Protein AF-A0A1H6W0K4-F1 (afdb_monomer_lite)

Sequence (151 aa):
MNHDPRFPLPDDDAREWSAQERALA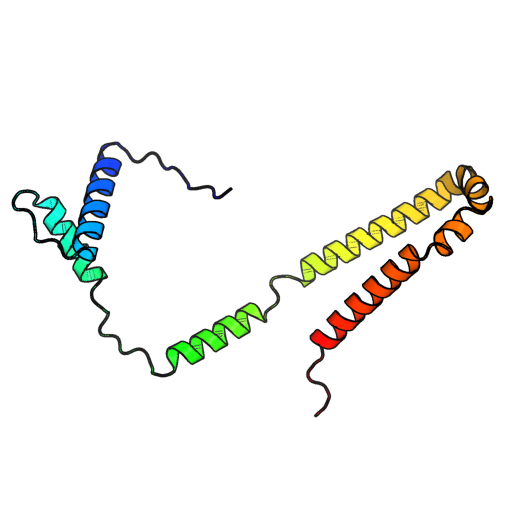EERAGLAPQEGDPQLRSYRLVAHALAQPLDEQLPPDFARRLAQQVERAAARPADTRLEGNLLVLLVGAMVLSGLAATLIYGAQWLPSLDQGTAGALLAKPWVWALAACLGLSRLSRHWLQHPDQTA

Organism: NCBI:txid529704

Structure (mmCIF, N/CA/C/O backbone):
data_AF-A0A1H6W0K4-F1
#
_entry.id   AF-A0A1H6W0K4-F1
#
loop_
_atom_site.group_PDB
_atom_site.id
_atom_site.type_symbol
_atom_site.label_atom_id
_atom_site.label_alt_id
_atom_site.label_comp_id
_atom_site.label_asym_id
_atom_site.label_entity_id
_atom_site.label_seq_id
_atom_site.pdbx_PDB_ins_code
_atom_site.Cartn_x
_atom_site.Cartn_y
_atom_site.Cartn_z
_atom_site.occupancy
_atom_site.B_iso_or_equiv
_atom_site.auth_seq_id
_atom_site.auth_comp_id
_atom_site.auth_asym_id
_atom_site.auth_atom_id
_atom_site.pdbx_PDB_model_num
ATOM 1 N N . MET A 1 1 ? -5.618 15.309 1.574 1.00 35.53 1 MET A N 1
ATOM 2 C CA . MET A 1 1 ? -6.751 16.221 1.832 1.00 35.53 1 MET A CA 1
ATOM 3 C C . MET A 1 1 ? -8.010 15.384 1.872 1.00 35.53 1 MET A C 1
ATOM 5 O O . MET A 1 1 ? -8.333 14.773 0.865 1.00 35.53 1 MET A O 1
ATOM 9 N N . ASN A 1 2 ? -8.643 15.281 3.038 1.00 35.34 2 ASN A N 1
ATOM 10 C CA . ASN A 1 2 ? -9.911 14.575 3.193 1.00 35.34 2 ASN A CA 1
ATOM 11 C C . ASN A 1 2 ? -11.018 15.493 2.650 1.00 35.34 2 ASN A C 1
ATOM 13 O O . ASN A 1 2 ? -11.126 16.636 3.096 1.00 35.34 2 ASN A O 1
ATOM 17 N N . HIS A 1 3 ? -11.758 15.049 1.637 1.00 43.84 3 HIS A N 1
ATOM 18 C CA . HIS A 1 3 ? -12.898 15.793 1.112 1.00 43.84 3 HIS A CA 1
ATOM 19 C C . HIS A 1 3 ? -14.116 15.459 1.966 1.00 43.84 3 HIS A C 1
ATOM 21 O O . HIS A 1 3 ? -14.809 14.487 1.690 1.00 43.84 3 HIS A O 1
ATOM 27 N N . ASP A 1 4 ? -14.366 16.263 3.000 1.00 51.44 4 ASP A N 1
ATOM 28 C CA . ASP A 1 4 ? -15.682 16.273 3.633 1.00 51.44 4 ASP A CA 1
ATOM 29 C C . ASP A 1 4 ? -16.696 16.819 2.621 1.00 51.44 4 ASP A C 1
ATOM 31 O O . ASP A 1 4 ? -16.517 17.945 2.127 1.00 51.44 4 ASP A O 1
ATOM 35 N N . PRO A 1 5 ? -17.752 16.066 2.280 1.00 51.94 5 PRO A N 1
ATOM 36 C CA . PRO A 1 5 ? -18.819 16.590 1.456 1.00 51.94 5 PRO A CA 1
ATOM 37 C C . PRO A 1 5 ? -19.599 17.611 2.291 1.00 51.94 5 PRO A C 1
ATOM 39 O O . PRO A 1 5 ? -20.444 17.271 3.112 1.00 51.94 5 PRO A O 1
ATOM 42 N N . ARG A 1 6 ? -19.291 18.898 2.097 1.00 54.31 6 ARG A N 1
ATOM 43 C CA . ARG A 1 6 ? -20.082 20.003 2.647 1.00 54.31 6 ARG A CA 1
ATOM 44 C C . ARG A 1 6 ? -21.400 20.079 1.882 1.00 54.31 6 ARG A C 1
ATOM 46 O O . ARG A 1 6 ? -21.504 20.812 0.901 1.00 54.31 6 ARG A O 1
ATOM 53 N N . PHE A 1 7 ? -22.386 19.300 2.304 1.00 56.31 7 PHE A N 1
ATOM 54 C CA . PHE A 1 7 ? -23.767 19.511 1.892 1.00 56.31 7 PHE A CA 1
ATOM 55 C C . PHE A 1 7 ? -24.277 20.782 2.591 1.00 56.31 7 PHE A C 1
ATOM 57 O O . PHE A 1 7 ? -24.236 20.837 3.821 1.00 56.31 7 PHE A O 1
ATOM 64 N N . PRO A 1 8 ? -24.720 21.824 1.861 1.00 55.66 8 PRO A N 1
ATOM 65 C CA . PRO A 1 8 ? -25.451 22.926 2.465 1.00 55.66 8 PRO A CA 1
ATOM 66 C C . PRO A 1 8 ? -26.816 22.377 2.875 1.00 55.66 8 PRO A C 1
ATOM 68 O O . PRO A 1 8 ? -27.720 22.234 2.055 1.00 55.66 8 PRO A O 1
ATOM 71 N N . LEU A 1 9 ? -26.917 21.990 4.138 1.00 57.28 9 LEU A N 1
ATOM 72 C CA . LEU A 1 9 ? -28.178 21.708 4.797 1.00 57.28 9 LEU A CA 1
ATOM 73 C C . LEU A 1 9 ? -28.962 23.040 4.858 1.00 57.28 9 LEU A C 1
ATOM 75 O O . LEU A 1 9 ? -28.367 24.045 5.260 1.00 57.28 9 LEU A O 1
ATOM 79 N N . PRO A 1 10 ? -30.231 23.104 4.407 1.00 63.34 10 PRO A N 1
ATOM 80 C CA . PRO A 1 10 ? -31.140 24.216 4.694 1.00 63.34 10 PRO A CA 1
ATOM 81 C C . PRO A 1 10 ? -30.980 24.725 6.139 1.00 63.34 10 PRO A C 1
ATOM 83 O O . PRO A 1 10 ? -30.694 23.935 7.033 1.00 63.34 10 PRO A O 1
ATOM 86 N N . ASP A 1 11 ? -31.168 26.023 6.406 1.00 64.62 11 ASP A N 1
ATOM 87 C CA . ASP A 1 11 ? -30.940 26.601 7.751 1.00 64.62 11 ASP A CA 1
ATOM 88 C C . ASP A 1 11 ? -31.711 25.870 8.876 1.00 64.62 11 ASP A C 1
ATOM 90 O O . ASP A 1 11 ? -31.287 25.859 10.035 1.00 64.62 11 ASP A O 1
ATOM 94 N N . ASP A 1 12 ? -32.833 25.231 8.539 1.00 66.44 12 ASP A N 1
ATOM 95 C CA . ASP A 1 12 ? -33.603 24.368 9.437 1.00 66.44 12 ASP A CA 1
ATOM 96 C C . ASP A 1 12 ? -32.858 23.073 9.792 1.00 66.44 12 ASP A C 1
ATOM 98 O O . ASP A 1 12 ? -32.735 22.742 10.972 1.00 66.44 12 ASP A O 1
ATOM 102 N N . ASP A 1 13 ? -32.255 22.416 8.806 1.00 75.44 13 ASP A N 1
ATOM 103 C CA . ASP A 1 13 ? -31.470 21.194 8.968 1.00 75.44 13 ASP A CA 1
ATOM 104 C C . ASP A 1 13 ? -30.177 21.456 9.765 1.00 75.44 13 ASP A C 1
ATOM 106 O O . ASP A 1 13 ? -29.751 20.625 10.565 1.00 75.44 13 ASP A O 1
ATOM 110 N N . ALA A 1 14 ? -29.559 22.634 9.611 1.00 80.88 14 ALA A N 1
ATOM 111 C CA . ALA A 1 14 ? -28.389 23.022 10.404 1.00 80.88 14 ALA A CA 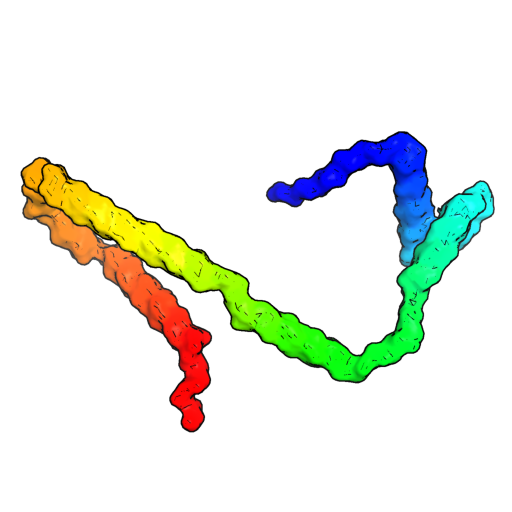1
ATOM 112 C C . ALA A 1 14 ? -28.742 23.237 11.890 1.00 80.88 14 ALA A C 1
ATOM 114 O O . ALA A 1 14 ? -27.994 22.827 12.788 1.00 80.88 14 ALA A O 1
ATOM 115 N N . ARG A 1 15 ? -29.900 23.856 12.166 1.00 80.38 15 ARG A N 1
ATOM 116 C CA . ARG A 1 15 ? -30.423 24.010 13.534 1.00 80.38 15 ARG A CA 1
ATOM 117 C C . ARG A 1 15 ? -30.782 22.662 14.141 1.00 80.38 15 ARG A C 1
ATOM 119 O O . ARG A 1 15 ? -30.416 22.406 15.290 1.00 80.38 15 ARG A O 1
ATOM 126 N N . GLU A 1 16 ? -31.432 21.799 13.373 1.00 83.19 16 GLU A N 1
ATOM 127 C CA . GLU A 1 16 ? -31.785 20.451 13.802 1.00 83.19 16 GLU A CA 1
ATOM 128 C C . GLU A 1 16 ? -30.542 19.603 14.099 1.00 83.19 16 GLU A C 1
ATOM 130 O O . GLU A 1 16 ? -30.436 19.040 15.191 1.00 83.19 16 GLU A O 1
ATOM 135 N N . TRP A 1 17 ? -29.554 19.607 13.200 1.00 85.50 17 TRP A N 1
ATOM 136 C CA . TRP A 1 17 ? -28.259 18.954 13.402 1.00 85.50 17 TRP A CA 1
ATOM 137 C C . TRP A 1 17 ? -27.598 19.413 14.704 1.00 85.50 17 TRP A C 1
ATOM 139 O O . TRP A 1 17 ? -27.160 18.601 15.519 1.00 85.50 17 TRP A O 1
ATOM 149 N N . SER A 1 18 ? -27.570 20.728 14.948 1.00 87.50 18 SER A N 1
ATOM 150 C CA . SER A 1 18 ? -26.988 21.286 16.173 1.00 87.50 18 SER A CA 1
ATOM 151 C C . SER A 1 18 ? -27.725 20.840 17.444 1.00 87.50 18 SER A C 1
ATOM 153 O O . SER A 1 18 ? -27.105 20.673 18.494 1.00 87.50 18 SER A O 1
ATOM 155 N N . ALA A 1 19 ? -29.044 20.635 17.378 1.00 85.94 19 ALA A N 1
ATOM 156 C CA . ALA A 1 19 ? -29.828 20.131 18.502 1.00 85.94 19 ALA A CA 1
ATOM 157 C C . ALA A 1 19 ? -29.540 18.646 18.767 1.00 85.94 19 ALA A C 1
ATOM 159 O O . ALA A 1 19 ? -29.409 18.255 19.928 1.00 85.94 19 ALA A O 1
ATOM 160 N N . GLN A 1 20 ? -29.375 17.844 17.713 1.00 87.75 20 GLN A N 1
ATOM 161 C CA . GLN A 1 20 ? -29.010 16.429 17.816 1.00 87.75 20 GLN A CA 1
ATOM 162 C C . GLN A 1 20 ? -27.592 16.243 18.383 1.00 87.75 20 GLN A C 1
ATOM 164 O O . GLN A 1 20 ? -27.407 15.479 19.331 1.00 87.75 20 GLN A O 1
ATOM 169 N N . GLU A 1 21 ? -26.608 16.997 17.883 1.00 89.94 21 GLU A N 1
ATOM 170 C CA . GLU A 1 21 ? -25.229 16.966 18.396 1.00 89.94 21 GLU A CA 1
ATOM 171 C C . GLU A 1 21 ? -25.153 17.387 19.869 1.00 89.94 21 GLU A C 1
ATOM 173 O O . GLU A 1 21 ? -24.480 16.736 20.670 1.00 89.94 21 GLU A O 1
ATOM 178 N N . ARG A 1 22 ? -25.894 18.433 20.267 1.00 86.31 22 ARG A N 1
ATOM 179 C CA . ARG A 1 22 ? -25.977 18.843 21.679 1.00 86.31 22 ARG A CA 1
ATOM 180 C C . ARG A 1 22 ? -26.585 17.750 22.555 1.00 86.31 22 ARG A C 1
ATOM 182 O O . ARG A 1 22 ? -26.014 17.442 23.596 1.00 86.31 22 ARG A O 1
ATOM 189 N N . ALA A 1 23 ? -27.691 17.136 22.131 1.00 86.88 23 ALA A N 1
ATOM 190 C CA . ALA A 1 23 ? -28.320 16.043 22.874 1.00 86.88 23 ALA A CA 1
ATOM 191 C C . ALA A 1 23 ? -27.362 14.859 23.077 1.00 86.88 23 ALA A C 1
ATOM 193 O O . ALA A 1 23 ? -27.282 14.311 24.177 1.00 86.88 23 ALA A O 1
ATOM 194 N N . LEU A 1 24 ? -26.612 14.497 22.035 1.00 88.12 24 LEU A N 1
ATOM 195 C CA . LEU A 1 24 ? -25.637 13.410 22.070 1.00 88.12 24 LEU A CA 1
ATOM 196 C C . LEU A 1 24 ? -24.445 13.739 22.983 1.00 88.12 24 LEU A C 1
ATOM 198 O O . LEU A 1 24 ? -23.997 12.891 23.751 1.00 88.12 24 LEU A O 1
ATOM 202 N N . ALA A 1 25 ? -23.940 14.973 22.931 1.00 87.25 25 ALA A N 1
ATOM 203 C CA . ALA A 1 25 ? -22.857 15.426 23.799 1.00 87.25 25 ALA A CA 1
ATOM 204 C C . ALA A 1 25 ? -23.276 15.479 25.280 1.00 87.25 25 ALA A C 1
ATOM 206 O O . ALA A 1 25 ? -22.504 15.060 26.143 1.00 87.25 25 ALA A O 1
ATOM 207 N N . GLU A 1 26 ? -24.491 15.951 25.578 1.00 87.50 26 GLU A N 1
ATOM 208 C CA . GLU A 1 26 ? -25.032 15.984 26.942 1.00 87.50 26 GLU A CA 1
ATOM 209 C C . GLU A 1 26 ? -25.249 14.586 27.529 1.00 87.50 26 GLU A C 1
ATOM 211 O O . GLU A 1 26 ? -24.992 14.382 28.718 1.00 87.50 26 GLU A O 1
ATOM 216 N N . GLU A 1 27 ? -25.712 13.636 26.711 1.00 86.12 27 GLU A N 1
ATOM 217 C CA . GLU A 1 27 ? -25.898 12.237 27.107 1.00 86.12 27 GLU A CA 1
ATOM 218 C C . GLU A 1 27 ? -24.556 11.588 27.467 1.00 86.12 27 GLU A C 1
ATOM 220 O O . GLU A 1 27 ? -24.408 11.098 28.589 1.00 86.12 27 GLU A O 1
ATOM 225 N N . ARG A 1 28 ? -23.535 11.726 26.607 1.00 84.19 28 ARG A N 1
ATOM 226 C CA . ARG A 1 28 ? -22.178 11.221 26.893 1.00 84.19 28 ARG A CA 1
ATOM 227 C C . ARG A 1 28 ? -21.552 11.860 28.131 1.00 84.19 28 ARG A C 1
ATOM 229 O O . ARG A 1 28 ? -20.773 11.215 28.829 1.00 84.19 28 ARG A O 1
ATOM 236 N N . ALA A 1 29 ? -21.848 13.134 28.381 1.00 87.12 29 ALA A N 1
ATOM 237 C CA . ALA A 1 29 ? -21.347 13.870 29.538 1.00 87.12 29 ALA A CA 1
ATOM 238 C C . ALA A 1 29 ? -22.136 13.586 30.832 1.00 87.12 29 ALA A C 1
ATOM 240 O O . ALA A 1 29 ? -21.739 14.066 31.895 1.00 87.12 29 ALA A O 1
ATOM 241 N N . GLY A 1 30 ? -23.244 12.835 30.768 1.00 81.62 30 GLY A N 1
ATOM 242 C CA . GLY A 1 30 ? -24.083 12.519 31.927 1.00 81.62 30 GLY A CA 1
ATOM 243 C C . GLY A 1 30 ? -24.779 13.739 32.546 1.00 81.62 30 GLY A C 1
ATOM 244 O O . GLY A 1 30 ? -25.094 13.729 33.736 1.00 81.62 30 GLY A O 1
ATOM 245 N N . LEU A 1 31 ? -24.995 14.810 31.774 1.00 82.06 31 LEU A N 1
ATOM 246 C CA . LEU A 1 31 ? -25.573 16.059 32.281 1.00 82.06 31 LEU A CA 1
ATOM 247 C C . LEU A 1 31 ? -27.067 15.895 32.586 1.00 82.06 31 LEU A C 1
ATOM 249 O O . LEU A 1 31 ? -27.792 15.239 31.840 1.00 82.06 31 LEU A O 1
ATOM 253 N N . ALA A 1 32 ? -27.565 16.513 33.661 1.00 73.62 32 ALA A N 1
ATOM 254 C CA . ALA A 1 32 ? -28.987 16.455 34.008 1.00 73.62 32 ALA A CA 1
ATOM 255 C C . ALA A 1 32 ? -29.864 17.097 32.907 1.00 73.62 32 ALA A C 1
ATOM 257 O O . ALA A 1 32 ? -29.415 18.036 32.246 1.00 73.62 32 ALA A O 1
ATOM 258 N N . PRO A 1 33 ? -31.101 16.615 32.674 1.00 68.44 33 PRO A N 1
ATOM 259 C CA . PRO A 1 33 ? -32.000 17.220 31.694 1.00 68.44 33 PRO A CA 1
ATOM 260 C C . PRO A 1 33 ? -32.292 18.682 32.044 1.00 68.44 33 PRO A C 1
ATOM 262 O O . PRO A 1 33 ? -32.758 18.971 33.145 1.00 68.44 33 PRO A O 1
ATOM 265 N N . GLN A 1 34 ? -32.046 19.602 31.111 1.00 69.69 34 GLN A N 1
ATOM 266 C CA . GLN A 1 34 ? -32.408 21.004 31.295 1.00 69.69 34 GLN A CA 1
ATOM 267 C C . GLN A 1 34 ? -33.923 21.174 31.080 1.00 69.69 34 GLN A C 1
ATOM 269 O O . GLN A 1 34 ? -34.479 20.747 30.063 1.00 69.69 34 GLN A O 1
ATOM 274 N N . GLU A 1 35 ? -34.622 21.764 32.050 1.00 66.12 35 GLU A N 1
ATOM 275 C CA . GLU A 1 35 ? -36.056 22.043 31.941 1.00 66.12 35 GLU A CA 1
ATOM 276 C C . GLU A 1 35 ? -36.282 23.210 30.970 1.00 66.12 35 GLU A C 1
ATOM 278 O O . GLU A 1 35 ? -36.072 24.368 31.314 1.00 66.12 35 GLU A O 1
ATOM 283 N N . GLY A 1 36 ? -36.678 22.910 29.730 1.00 71.44 36 GLY A N 1
ATOM 284 C CA . GLY A 1 36 ? -37.063 23.949 28.770 1.00 71.44 36 GLY A CA 1
ATOM 285 C C . GLY A 1 36 ? -37.122 23.516 27.308 1.00 71.44 36 GLY A C 1
ATOM 286 O O . GLY A 1 36 ? -37.897 24.095 26.555 1.00 71.44 36 GLY A O 1
ATOM 287 N N . ASP A 1 37 ? -36.371 22.485 26.908 1.00 79.62 37 ASP A N 1
ATOM 288 C CA . ASP A 1 37 ? -36.304 22.067 25.501 1.00 79.62 37 ASP A CA 1
ATOM 289 C C . ASP A 1 37 ? -36.929 20.667 25.289 1.00 79.62 37 ASP A C 1
ATOM 291 O O . ASP A 1 37 ? -36.286 19.639 25.543 1.00 79.62 37 ASP A O 1
ATOM 295 N N . PRO A 1 38 ? -38.208 20.589 24.859 1.00 81.62 38 PRO A N 1
ATOM 296 C CA . PRO A 1 38 ? -38.875 19.312 24.612 1.00 81.62 38 PRO A CA 1
ATOM 297 C C . PRO A 1 38 ? -38.262 18.549 23.428 1.00 81.62 38 PRO A C 1
ATOM 299 O O . PRO A 1 38 ? -38.291 17.316 23.426 1.00 81.62 38 PRO A O 1
ATOM 302 N N . GLN A 1 39 ? -37.675 19.251 22.452 1.00 81.50 39 GLN A N 1
ATOM 303 C CA . GLN A 1 39 ? -37.051 18.639 21.281 1.00 81.50 39 GLN A CA 1
ATOM 304 C C . GLN A 1 39 ? -35.715 17.995 21.666 1.00 81.50 39 GLN A C 1
ATOM 306 O O . GLN A 1 39 ? -35.489 16.820 21.371 1.00 81.50 39 GLN A O 1
ATOM 311 N N . LEU A 1 40 ? -34.883 18.700 22.434 1.00 83.56 40 LEU A N 1
ATOM 312 C CA . LEU A 1 40 ? -33.637 18.155 22.981 1.00 83.56 40 LEU A CA 1
ATOM 313 C C . LEU A 1 40 ? -33.888 16.913 23.850 1.00 83.56 40 LEU A C 1
ATOM 315 O O . LEU A 1 40 ? -33.153 15.931 23.759 1.00 83.56 40 LEU A O 1
ATOM 319 N N . ARG A 1 41 ? -34.971 16.908 24.643 1.00 83.81 41 ARG A N 1
ATOM 320 C CA . ARG A 1 41 ? -35.377 15.738 25.439 1.00 83.81 41 ARG A CA 1
ATOM 321 C C . ARG A 1 41 ? -35.674 14.521 24.561 1.00 83.81 41 ARG A C 1
ATOM 323 O O . ARG A 1 41 ? -35.257 13.418 24.905 1.00 83.81 41 ARG A O 1
ATOM 330 N N . SER A 1 42 ? -36.368 14.716 23.438 1.00 86.06 42 SER A N 1
ATOM 331 C CA . SER A 1 42 ? -36.665 13.627 22.500 1.00 86.06 42 SER A CA 1
ATOM 332 C C . SER A 1 42 ? -35.392 13.049 21.871 1.00 86.06 42 SER A C 1
ATOM 334 O O . SER A 1 42 ? -35.216 11.832 21.863 1.00 86.06 42 SER A O 1
ATOM 336 N N . TYR A 1 43 ? -34.445 13.901 21.466 1.00 89.62 43 TYR A N 1
ATOM 337 C CA . TYR A 1 43 ? -33.162 13.450 20.925 1.00 89.62 43 TYR A CA 1
ATOM 338 C C . TYR A 1 43 ? -32.292 12.748 21.963 1.00 89.62 43 TYR A C 1
ATOM 340 O O . TYR A 1 43 ? -31.640 11.759 21.637 1.00 89.62 43 TYR A O 1
ATOM 348 N N . ARG A 1 44 ? -32.326 13.181 23.227 1.00 86.31 44 ARG A N 1
ATOM 349 C CA . ARG A 1 44 ? -31.630 12.485 24.318 1.00 86.31 44 ARG A CA 1
ATOM 350 C C . ARG A 1 44 ? -32.181 11.083 24.565 1.00 86.31 44 ARG A C 1
ATOM 352 O O . ARG A 1 44 ? -31.397 10.182 24.836 1.00 86.31 44 ARG A O 1
ATOM 359 N N . LEU A 1 45 ? -33.496 10.877 24.447 1.00 87.25 45 LEU A N 1
ATOM 360 C CA . LEU A 1 45 ? -34.091 9.537 24.548 1.00 87.25 45 LEU A CA 1
ATOM 361 C C . LEU A 1 45 ? -33.603 8.619 23.424 1.00 87.25 45 LEU A C 1
ATOM 363 O O . LEU A 1 45 ? -33.272 7.466 23.682 1.00 87.25 45 LEU A O 1
ATOM 367 N N . VAL A 1 46 ? -33.517 9.138 22.197 1.00 88.75 46 VAL A N 1
ATOM 368 C CA . VAL A 1 46 ? -32.976 8.387 21.056 1.00 88.75 46 VAL A CA 1
ATOM 369 C C . VAL A 1 46 ? -31.492 8.080 21.262 1.00 88.75 46 VAL A C 1
ATOM 371 O O . VAL A 1 46 ? -31.089 6.932 21.110 1.00 88.75 46 VAL A O 1
ATOM 374 N N . ALA A 1 47 ? -30.690 9.071 21.660 1.00 87.19 47 ALA A N 1
ATOM 375 C CA . ALA A 1 47 ? -29.269 8.883 21.952 1.00 87.19 47 ALA A CA 1
ATOM 376 C C . ALA A 1 47 ? -29.054 7.815 23.032 1.00 87.19 47 ALA A C 1
ATOM 378 O O . ALA A 1 47 ? -28.240 6.916 22.848 1.00 87.19 47 ALA A O 1
ATOM 379 N N . HIS A 1 48 ? -29.848 7.859 24.102 1.00 86.88 48 HIS A N 1
ATOM 380 C CA . HIS A 1 48 ? -29.803 6.868 25.169 1.00 86.88 48 HIS A CA 1
ATOM 381 C C . HIS A 1 48 ? -30.183 5.462 24.682 1.00 86.88 48 HIS A C 1
ATOM 383 O O . HIS A 1 48 ? -29.491 4.498 24.993 1.00 86.88 48 HIS A O 1
ATOM 389 N N . ALA A 1 49 ? -31.244 5.338 23.879 1.00 87.06 49 ALA A N 1
ATOM 390 C CA . ALA A 1 49 ? -31.662 4.056 23.313 1.00 87.06 49 ALA A CA 1
ATOM 391 C C . ALA A 1 49 ? -30.602 3.458 22.370 1.00 87.06 49 ALA A C 1
ATOM 393 O O . ALA A 1 49 ? -30.427 2.244 22.338 1.00 87.06 49 ALA A O 1
ATOM 394 N N . LEU A 1 50 ? -29.881 4.301 21.623 1.00 83.88 50 LEU A N 1
ATOM 395 C CA . LEU A 1 50 ? -28.777 3.879 20.753 1.00 83.88 50 LEU A CA 1
ATOM 396 C C . LEU A 1 50 ? -27.497 3.543 21.530 1.00 83.88 50 LEU A C 1
ATOM 398 O O . LEU A 1 50 ? -26.725 2.693 21.092 1.00 83.88 50 LEU A O 1
ATOM 402 N N . ALA A 1 51 ? -27.251 4.225 22.650 1.00 82.38 51 ALA A N 1
ATOM 403 C CA . ALA A 1 51 ? -26.111 3.970 23.526 1.00 82.38 51 ALA A CA 1
ATOM 404 C C . ALA A 1 51 ? -26.316 2.733 24.411 1.00 82.38 51 ALA A C 1
ATOM 406 O O . ALA A 1 51 ? -25.342 2.170 24.918 1.00 82.38 51 ALA A O 1
ATOM 407 N N . GLN A 1 52 ? -27.569 2.309 24.605 1.00 84.00 52 GLN A N 1
ATOM 408 C CA . GLN A 1 52 ? -27.884 1.115 25.367 1.00 84.00 52 GLN A CA 1
ATOM 409 C C . GLN A 1 52 ? -27.212 -0.097 24.705 1.00 84.00 52 GLN A C 1
ATOM 411 O O . GLN A 1 52 ? -27.396 -0.322 23.505 1.00 84.00 52 GLN A O 1
ATOM 416 N N . PRO A 1 53 ? -26.406 -0.875 25.453 1.00 78.06 53 PRO A N 1
ATOM 417 C CA . PRO A 1 53 ? -25.796 -2.066 24.894 1.00 78.06 53 PRO A CA 1
ATOM 418 C C . PRO A 1 53 ? -26.916 -2.992 24.426 1.00 78.06 53 PRO A C 1
ATOM 420 O O . PRO A 1 53 ? -27.842 -3.282 25.183 1.00 78.06 53 PRO A O 1
ATOM 423 N N . LEU A 1 54 ? -26.842 -3.440 23.172 1.00 74.50 54 LEU A N 1
ATOM 424 C CA . LEU A 1 54 ? -27.703 -4.519 22.710 1.00 74.50 54 LEU A CA 1
ATOM 425 C C . LEU A 1 54 ? -27.483 -5.711 23.646 1.00 74.50 54 LEU A C 1
ATOM 427 O O . LEU A 1 54 ? -26.346 -6.143 23.834 1.00 74.50 54 LEU A O 1
ATOM 431 N N . ASP A 1 55 ? -28.569 -6.267 24.183 1.00 69.00 55 ASP A N 1
ATOM 432 C CA . ASP A 1 55 ? -28.583 -7.480 25.024 1.00 69.00 55 ASP A CA 1
ATOM 433 C C . ASP A 1 55 ? -28.197 -8.756 24.243 1.00 69.00 55 ASP A C 1
ATOM 435 O O . ASP A 1 55 ? -28.487 -9.893 24.625 1.00 69.00 55 ASP A O 1
ATOM 439 N N . GLU A 1 56 ? -27.533 -8.583 23.107 1.00 70.62 56 GLU A N 1
ATOM 440 C CA . GLU A 1 56 ? -27.071 -9.658 22.266 1.00 70.62 56 GLU A CA 1
ATOM 441 C C . GLU A 1 56 ? -25.746 -10.160 22.833 1.00 70.62 56 GLU A C 1
ATOM 443 O O . GLU A 1 56 ? -24.702 -9.512 22.760 1.00 70.62 56 GLU A O 1
ATOM 448 N N . GLN A 1 57 ? -25.796 -11.333 23.461 1.00 76.06 57 GLN A N 1
ATOM 449 C CA . GLN A 1 57 ? -24.598 -12.005 23.941 1.00 76.06 57 GLN A CA 1
ATOM 450 C C . GLN A 1 57 ? -23.760 -12.412 22.729 1.00 76.06 57 GLN A C 1
ATOM 452 O O . GLN A 1 57 ? -24.036 -13.415 22.066 1.00 76.06 57 GLN A O 1
ATOM 457 N N . LEU A 1 58 ? -22.731 -11.618 22.424 1.00 75.88 58 LEU A N 1
ATOM 458 C CA . LEU A 1 58 ? -21.756 -11.996 21.412 1.00 75.88 58 LEU A CA 1
ATOM 459 C C . LEU A 1 58 ? -21.118 -13.336 21.817 1.00 75.88 58 LEU A C 1
ATOM 461 O O . LEU A 1 58 ? -20.765 -13.522 22.986 1.00 75.88 58 LEU A O 1
ATOM 465 N N . PRO A 1 59 ? -20.923 -14.270 20.869 1.00 85.00 59 PRO A N 1
ATOM 466 C CA . PRO A 1 59 ? -20.227 -15.514 21.156 1.00 85.00 59 PRO A CA 1
ATOM 467 C C . PRO A 1 59 ? -18.844 -15.238 21.767 1.00 85.00 59 PRO A C 1
ATOM 469 O O . PRO A 1 59 ? -18.165 -14.310 21.319 1.00 85.00 59 PRO A O 1
ATOM 472 N N . PRO A 1 60 ? -18.364 -16.072 22.707 1.00 85.44 60 PRO A N 1
ATOM 473 C CA . PRO A 1 60 ? -17.082 -15.851 23.387 1.00 85.44 60 PRO A CA 1
ATOM 474 C C . PRO A 1 60 ? -15.889 -15.793 22.417 1.00 85.44 60 PRO A C 1
ATOM 476 O O . PRO A 1 60 ? -14.890 -15.132 22.683 1.00 85.44 60 PRO A O 1
ATOM 479 N N . ASP A 1 61 ? -16.015 -16.429 21.250 1.00 90.12 61 ASP A N 1
ATOM 480 C CA . ASP A 1 61 ? -14.992 -16.442 20.204 1.00 90.12 61 ASP A CA 1
ATOM 481 C C . ASP A 1 61 ? -15.160 -15.340 19.148 1.00 90.12 61 ASP A C 1
ATOM 483 O O . ASP A 1 61 ? -14.455 -15.365 18.138 1.00 90.12 61 ASP A O 1
ATOM 487 N N . PHE A 1 62 ? -16.091 -14.393 19.307 1.00 88.94 62 PHE A N 1
ATOM 488 C CA . PHE A 1 62 ? -16.370 -13.380 18.281 1.00 88.94 62 PHE A CA 1
ATOM 489 C C . PHE A 1 62 ? -15.110 -12.614 17.874 1.00 88.94 62 PHE A C 1
ATOM 491 O O . PHE A 1 62 ? -14.780 -12.563 16.690 1.00 88.94 62 PHE A O 1
ATOM 498 N N . ALA A 1 63 ? -14.363 -12.095 18.853 1.00 90.88 63 ALA A N 1
ATOM 499 C CA . ALA A 1 63 ? -13.131 -11.353 18.597 1.00 90.88 63 ALA A CA 1
ATOM 500 C C . ALA A 1 63 ? -12.106 -12.207 17.837 1.00 90.88 63 ALA A C 1
ATOM 502 O O . ALA A 1 63 ? -11.469 -11.732 16.901 1.00 90.88 63 ALA A O 1
ATOM 503 N N . ARG A 1 64 ? -12.005 -13.498 18.179 1.00 90.75 64 ARG A N 1
ATOM 504 C CA . ARG A 1 64 ? -11.113 -14.448 17.506 1.00 90.75 64 ARG A CA 1
ATOM 505 C C . ARG A 1 64 ? -11.552 -14.724 16.068 1.00 90.75 64 ARG A C 1
ATOM 507 O O . ARG A 1 64 ? -10.714 -14.743 15.173 1.00 90.75 64 ARG A O 1
ATOM 514 N N . ARG A 1 65 ? -12.851 -14.924 15.830 1.00 92.25 65 ARG A N 1
ATOM 515 C CA . ARG A 1 65 ? -13.407 -15.157 14.485 1.00 92.25 65 ARG A CA 1
ATOM 516 C C . ARG A 1 65 ? -13.263 -13.920 13.604 1.00 92.25 65 ARG A C 1
ATOM 518 O O . ARG A 1 65 ? -12.879 -14.052 12.445 1.00 92.25 65 ARG A O 1
ATOM 525 N N . LEU A 1 66 ? -13.507 -12.736 14.164 1.00 92.38 66 LEU A N 1
ATOM 526 C CA . LEU A 1 66 ? -13.324 -11.463 13.479 1.00 92.38 66 LEU A CA 1
ATOM 527 C C . LEU A 1 66 ? -11.850 -11.233 13.134 1.00 92.38 66 LEU A C 1
ATOM 529 O O . LEU A 1 66 ? -11.549 -10.942 11.981 1.00 92.38 66 LEU A O 1
ATOM 533 N N . ALA A 1 67 ? -10.936 -11.438 14.087 1.00 90.75 67 ALA A N 1
ATOM 534 C CA . ALA A 1 67 ? -9.498 -11.331 13.846 1.00 90.75 67 ALA A CA 1
ATOM 535 C C . ALA A 1 67 ? -9.054 -12.265 12.710 1.00 90.75 67 ALA A C 1
ATOM 537 O O . ALA A 1 67 ? -8.451 -11.810 11.743 1.00 90.75 67 ALA A O 1
ATOM 538 N N . GLN A 1 68 ? -9.465 -13.536 12.745 1.00 90.81 68 GLN A N 1
ATOM 539 C CA . GLN A 1 68 ? -9.172 -14.494 11.672 1.00 90.81 68 GLN A CA 1
ATOM 540 C C . GLN A 1 68 ? -9.761 -14.074 10.320 1.00 90.81 68 GLN A C 1
ATOM 542 O O . GLN A 1 68 ? -9.157 -14.308 9.273 1.00 90.81 68 GLN A O 1
ATOM 547 N N . GLN A 1 69 ? -10.954 -13.482 10.307 1.00 88.50 69 GLN A N 1
ATOM 548 C CA . GLN A 1 69 ? -11.589 -13.019 9.077 1.00 88.50 69 GLN A CA 1
ATOM 549 C C . GLN A 1 69 ? -10.870 -11.796 8.495 1.00 88.50 69 GLN A C 1
ATOM 551 O O . GLN A 1 69 ? -10.658 -11.742 7.282 1.00 88.50 69 GLN A O 1
ATOM 556 N N . VAL A 1 70 ? -10.455 -10.855 9.346 1.00 87.62 70 VAL A N 1
ATOM 557 C CA . VAL A 1 70 ? -9.673 -9.675 8.958 1.00 87.62 70 VAL A CA 1
ATOM 558 C C . VAL A 1 70 ? -8.293 -10.085 8.459 1.00 87.62 70 VAL A C 1
ATOM 560 O O . VAL A 1 70 ? -7.888 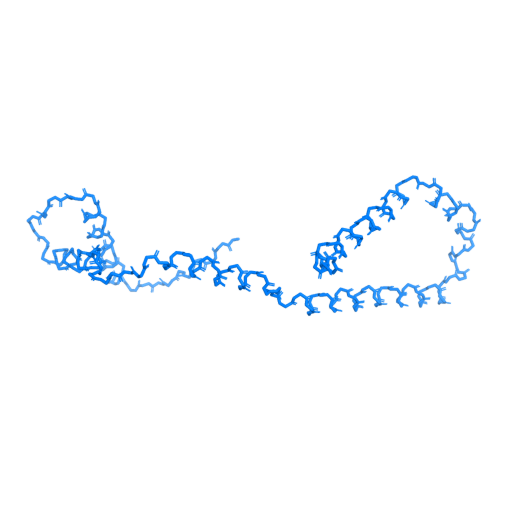-9.633 7.394 1.00 87.62 70 VAL A O 1
ATOM 563 N N . GLU A 1 71 ? -7.605 -10.994 9.147 1.00 84.62 71 GLU A N 1
ATOM 564 C CA . GLU A 1 71 ? -6.314 -11.534 8.705 1.00 84.62 71 GLU A CA 1
ATOM 565 C C . GLU A 1 71 ? -6.425 -12.205 7.334 1.00 84.62 71 GLU A C 1
ATOM 567 O O . GLU A 1 71 ? -5.611 -11.944 6.454 1.00 84.62 71 GLU A O 1
ATOM 572 N N . ARG A 1 72 ? -7.470 -13.008 7.096 1.00 80.75 72 ARG A N 1
ATOM 573 C CA . ARG A 1 72 ? -7.720 -13.625 5.780 1.00 80.75 72 ARG A CA 1
ATOM 574 C C . ARG A 1 72 ? -8.028 -12.599 4.692 1.00 80.75 72 ARG A C 1
ATOM 576 O O . ARG A 1 72 ? -7.659 -12.811 3.539 1.00 80.75 72 ARG A O 1
ATOM 583 N N . ALA A 1 73 ? -8.725 -11.518 5.032 1.00 76.25 73 ALA A N 1
ATOM 584 C CA . ALA A 1 73 ? -9.024 -10.437 4.098 1.00 76.25 73 ALA A CA 1
ATOM 585 C C . ALA A 1 73 ? -7.781 -9.584 3.793 1.00 76.25 73 ALA A C 1
ATOM 587 O O . ALA A 1 73 ? -7.565 -9.241 2.638 1.00 76.25 73 ALA A O 1
ATOM 588 N N . ALA A 1 74 ? -6.938 -9.312 4.790 1.00 70.38 74 ALA A N 1
ATOM 589 C CA . ALA A 1 74 ? -5.663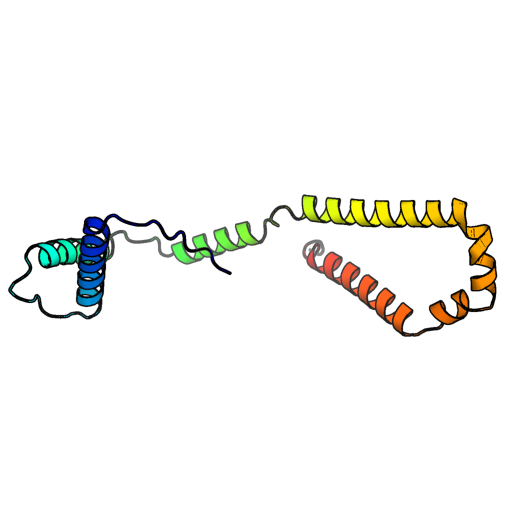 -8.613 4.636 1.00 70.38 74 ALA A CA 1
ATOM 590 C C . ALA A 1 74 ? -4.612 -9.463 3.900 1.00 70.38 74 ALA A C 1
ATOM 592 O O . ALA A 1 74 ? -3.817 -8.937 3.125 1.00 70.38 74 ALA A O 1
ATOM 593 N N . ALA A 1 75 ? -4.636 -10.783 4.101 1.00 66.12 75 ALA A N 1
ATOM 594 C CA . ALA A 1 75 ? -3.788 -11.738 3.394 1.00 66.12 75 ALA A CA 1
ATOM 595 C C . ALA A 1 75 ? -4.249 -12.001 1.954 1.00 66.12 75 ALA A C 1
ATOM 597 O O . ALA A 1 75 ? -3.482 -12.554 1.168 1.00 66.12 75 ALA A O 1
ATOM 598 N N . ARG A 1 76 ? -5.478 -11.613 1.576 1.00 62.53 76 ARG A N 1
ATOM 599 C CA . ARG A 1 76 ? -5.855 -11.516 0.163 1.00 62.53 76 ARG A CA 1
ATOM 600 C C . ARG A 1 76 ? -5.205 -10.254 -0.378 1.00 62.53 76 ARG A C 1
ATOM 602 O O . ARG A 1 76 ? -5.646 -9.160 -0.033 1.00 62.53 76 ARG A O 1
ATOM 609 N N . PRO A 1 77 ? -4.171 -10.372 -1.218 1.00 58.88 77 PRO A N 1
ATOM 610 C CA . PRO A 1 77 ? -3.501 -9.190 -1.699 1.00 58.88 77 PRO A CA 1
ATOM 611 C C . PRO A 1 77 ? -4.479 -8.459 -2.625 1.00 58.88 77 PRO A C 1
ATOM 613 O O . PRO A 1 77 ? -4.824 -8.969 -3.693 1.00 58.88 77 PRO A O 1
ATOM 616 N N . ALA A 1 78 ? -4.975 -7.303 -2.181 1.00 57.19 78 ALA A N 1
ATOM 617 C CA . ALA A 1 78 ? -5.829 -6.429 -2.973 1.00 57.19 78 ALA A CA 1
ATOM 618 C C . ALA A 1 78 ? -5.138 -6.165 -4.316 1.00 57.19 78 ALA A C 1
ATOM 620 O O . ALA A 1 78 ? -4.044 -5.621 -4.328 1.00 57.19 78 ALA A O 1
ATOM 621 N N . ASP A 1 79 ? -5.721 -6.684 -5.398 1.00 60.06 79 ASP A N 1
ATOM 622 C CA . ASP A 1 79 ? -5.355 -6.562 -6.820 1.00 60.06 79 ASP A CA 1
ATOM 623 C C . ASP A 1 79 ? -3.869 -6.329 -7.201 1.00 60.06 79 ASP A C 1
ATOM 625 O O . ASP A 1 79 ? -3.539 -5.722 -8.218 1.00 60.06 79 ASP A O 1
ATOM 629 N N . THR A 1 80 ? -2.936 -6.871 -6.416 1.00 63.25 80 THR A N 1
ATOM 630 C CA . THR A 1 80 ? -1.476 -6.790 -6.649 1.00 63.25 80 THR A CA 1
ATOM 631 C C . THR A 1 80 ? -1.053 -7.374 -7.992 1.00 63.25 80 THR A C 1
ATOM 633 O O . THR A 1 80 ? 0.029 -7.072 -8.495 1.00 63.25 80 THR A O 1
ATOM 636 N N . ARG A 1 81 ? -1.898 -8.220 -8.592 1.00 67.38 81 ARG A N 1
ATOM 637 C CA . ARG A 1 81 ? -1.670 -8.782 -9.924 1.00 67.38 81 ARG A CA 1
ATOM 638 C C . ARG A 1 81 ? -1.813 -7.720 -11.007 1.00 67.38 81 ARG A C 1
ATOM 640 O O . ARG A 1 81 ? -0.994 -7.709 -11.921 1.00 67.38 81 ARG A O 1
ATOM 647 N N . LEU A 1 82 ? -2.803 -6.832 -10.907 1.00 76.81 82 LEU A N 1
ATOM 648 C CA . LEU A 1 82 ? -2.979 -5.746 -11.868 1.00 76.81 82 LEU A CA 1
ATOM 649 C C . LEU A 1 82 ? -1.831 -4.745 -11.760 1.00 76.81 82 LEU A C 1
ATOM 651 O O . LEU A 1 82 ? -1.202 -4.438 -12.769 1.00 76.81 82 LEU A O 1
ATOM 655 N N . GLU A 1 83 ? -1.505 -4.305 -10.544 1.00 79.19 83 GLU A N 1
ATOM 656 C CA . GLU A 1 83 ? -0.382 -3.392 -10.295 1.00 79.19 83 GLU A CA 1
ATOM 657 C C . GLU A 1 83 ? 0.955 -4.001 -10.750 1.00 79.19 83 GLU A C 1
ATOM 659 O O . GLU A 1 83 ? 1.738 -3.357 -11.452 1.00 79.19 83 GLU A O 1
ATOM 664 N N . GLY A 1 84 ? 1.184 -5.280 -10.432 1.00 80.25 84 GLY A N 1
ATOM 665 C CA . GLY A 1 84 ? 2.355 -6.027 -10.880 1.00 80.25 84 GLY A CA 1
ATOM 666 C C . GLY A 1 84 ? 2.439 -6.134 -12.403 1.00 80.25 84 GLY A C 1
ATOM 667 O O . GLY A 1 84 ? 3.499 -5.882 -12.975 1.00 80.25 84 GLY A O 1
ATOM 668 N N . ASN A 1 85 ? 1.327 -6.440 -13.075 1.00 81.94 85 ASN A N 1
ATOM 669 C CA . ASN A 1 85 ? 1.270 -6.491 -14.536 1.00 81.94 85 ASN A CA 1
ATOM 670 C C . ASN A 1 85 ? 1.512 -5.113 -15.163 1.00 81.94 85 ASN A C 1
ATOM 672 O O . ASN A 1 85 ? 2.213 -5.028 -16.171 1.00 81.94 85 ASN A O 1
ATOM 676 N N . LEU A 1 86 ? 0.993 -4.037 -14.562 1.00 86.25 86 LEU A N 1
ATOM 677 C CA . LEU A 1 86 ? 1.220 -2.668 -15.027 1.00 86.25 86 LEU A CA 1
ATOM 678 C C . LEU A 1 86 ? 2.699 -2.283 -14.923 1.00 86.25 86 LEU A C 1
ATOM 680 O O . LEU A 1 86 ? 3.256 -1.717 -15.861 1.00 86.25 86 LEU A O 1
ATOM 684 N N . LEU A 1 87 ? 3.348 -2.631 -13.808 1.00 86.12 87 LEU A N 1
ATOM 685 C CA . LEU A 1 87 ? 4.781 -2.411 -13.614 1.00 86.12 87 LEU A CA 1
ATOM 686 C C . LEU A 1 87 ? 5.617 -3.215 -14.610 1.00 86.12 87 LEU A C 1
ATOM 688 O O . LEU A 1 87 ? 6.556 -2.673 -15.192 1.00 86.12 87 LEU A O 1
ATOM 692 N N . VAL A 1 88 ? 5.278 -4.485 -14.842 1.00 86.00 88 VAL A N 1
ATOM 693 C CA . VAL A 1 88 ? 5.966 -5.321 -15.838 1.00 86.00 88 VAL A CA 1
ATOM 694 C C . VAL A 1 88 ? 5.797 -4.739 -17.241 1.00 86.00 88 VAL A C 1
ATOM 696 O O . VAL A 1 88 ? 6.777 -4.652 -17.981 1.00 86.00 88 VAL A O 1
ATOM 699 N N . LEU A 1 89 ? 4.592 -4.290 -17.591 1.00 91.12 89 LEU A N 1
ATOM 700 C CA . LEU A 1 89 ? 4.312 -3.653 -18.875 1.00 91.12 89 LEU A CA 1
ATOM 701 C C . LEU A 1 89 ? 5.094 -2.341 -19.035 1.00 91.12 89 LEU A C 1
ATOM 703 O O . LEU A 1 89 ? 5.707 -2.126 -20.077 1.00 91.12 89 LEU A O 1
ATOM 707 N N . LEU A 1 90 ? 5.128 -1.496 -18.001 1.00 92.19 90 LEU A N 1
ATOM 708 C CA . LEU A 1 90 ? 5.874 -0.236 -17.999 1.00 92.19 90 LEU A CA 1
ATOM 709 C C . LEU A 1 90 ? 7.378 -0.470 -18.177 1.00 92.19 90 LEU A C 1
ATOM 711 O O . LEU A 1 90 ? 8.010 0.171 -19.018 1.00 92.19 90 LEU A O 1
ATOM 715 N N . VAL A 1 91 ? 7.950 -1.407 -17.416 1.00 91.81 91 VAL A N 1
ATOM 716 C CA . VAL A 1 91 ? 9.368 -1.775 -17.534 1.00 91.81 91 VAL A CA 1
ATOM 717 C C . VAL A 1 91 ? 9.655 -2.349 -18.920 1.00 91.81 91 VAL A C 1
ATOM 719 O O . VAL A 1 91 ? 10.631 -1.949 -19.553 1.00 91.81 91 VAL A O 1
ATOM 722 N N . GLY A 1 92 ? 8.788 -3.230 -19.427 1.00 89.69 92 GLY A N 1
ATOM 723 C CA . GLY A 1 92 ? 8.890 -3.773 -20.780 1.00 89.69 92 GLY A CA 1
ATOM 724 C C . GLY A 1 92 ? 8.883 -2.676 -21.846 1.00 89.69 92 GLY A C 1
ATOM 725 O O . GLY A 1 92 ? 9.756 -2.659 -22.713 1.00 89.69 92 GLY A O 1
ATOM 726 N N . ALA A 1 93 ? 7.963 -1.715 -21.740 1.00 91.94 93 ALA A N 1
ATOM 727 C CA . ALA A 1 93 ? 7.868 -0.574 -22.645 1.00 91.94 93 ALA A CA 1
ATOM 728 C C . ALA A 1 93 ? 9.108 0.334 -22.575 1.00 91.94 93 ALA A C 1
ATOM 730 O O . ALA A 1 93 ? 9.601 0.765 -23.620 1.00 91.94 93 ALA A O 1
ATOM 731 N N . MET A 1 94 ? 9.656 0.586 -21.379 1.00 90.12 94 MET A N 1
ATOM 732 C CA . MET A 1 94 ? 10.908 1.338 -21.218 1.00 90.12 94 MET A CA 1
ATOM 733 C C . MET A 1 94 ? 12.091 0.629 -21.879 1.00 90.12 94 MET A C 1
ATOM 735 O O . MET A 1 94 ? 12.862 1.277 -22.584 1.00 90.12 94 MET A O 1
ATOM 739 N N . VAL A 1 95 ? 12.229 -0.686 -21.684 1.00 89.31 95 VAL A N 1
ATOM 740 C CA . VAL A 1 95 ? 13.308 -1.473 -22.300 1.00 89.31 95 VAL A CA 1
ATOM 741 C C . VAL A 1 95 ? 13.188 -1.448 -23.824 1.00 89.31 95 VAL A C 1
ATOM 743 O O . VAL A 1 95 ? 14.160 -1.120 -24.501 1.00 89.31 95 VAL A O 1
ATOM 746 N N . LEU A 1 96 ? 11.998 -1.715 -24.369 1.00 92.75 96 LEU A N 1
ATOM 747 C CA . LEU A 1 96 ? 11.737 -1.661 -25.813 1.00 92.75 96 LEU A CA 1
ATOM 748 C C . LEU A 1 96 ? 12.034 -0.281 -26.406 1.00 92.75 96 LEU A C 1
ATOM 750 O O . LEU A 1 96 ? 12.700 -0.188 -27.435 1.00 92.75 96 LEU A O 1
ATOM 754 N N . SER A 1 97 ? 11.586 0.783 -25.739 1.00 90.25 97 SER A N 1
ATOM 755 C CA . SER A 1 97 ? 11.835 2.160 -26.180 1.00 90.25 97 SER A CA 1
ATOM 756 C C . SER A 1 97 ? 13.322 2.504 -26.131 1.00 90.25 97 SER A C 1
ATOM 758 O O . SER A 1 97 ? 13.836 3.131 -27.055 1.00 90.25 97 SER A O 1
ATOM 760 N N . GLY A 1 98 ? 14.027 2.050 -25.090 1.00 88.62 98 GLY A N 1
ATOM 761 C CA . GLY A 1 98 ? 15.476 2.180 -24.971 1.00 88.62 98 GLY A CA 1
ATOM 762 C C . GLY A 1 98 ? 16.204 1.494 -26.124 1.00 88.62 98 GLY A C 1
ATOM 763 O O . GLY A 1 98 ? 16.989 2.145 -26.807 1.00 88.62 98 GLY A O 1
ATOM 764 N N . LEU A 1 99 ? 15.884 0.225 -26.408 1.00 89.19 99 LEU A N 1
ATOM 765 C CA . LEU A 1 99 ? 16.458 -0.508 -27.543 1.00 89.19 99 LEU A CA 1
ATOM 766 C C . LEU A 1 99 ? 16.168 0.190 -28.876 1.00 89.19 99 LEU A C 1
ATOM 768 O O . LEU A 1 99 ? 17.075 0.342 -29.691 1.00 89.19 99 LEU A O 1
ATOM 772 N N . ALA A 1 100 ? 14.931 0.637 -29.098 1.00 90.31 100 ALA A N 1
ATOM 773 C CA . ALA A 1 100 ? 14.561 1.353 -30.315 1.00 90.31 100 ALA A CA 1
ATOM 774 C C . ALA A 1 100 ? 15.365 2.656 -30.470 1.00 90.31 100 ALA A C 1
ATOM 776 O O . ALA A 1 100 ? 15.910 2.923 -31.540 1.00 90.31 100 ALA A O 1
ATOM 777 N N . ALA A 1 101 ? 15.513 3.432 -29.393 1.00 87.38 101 ALA A N 1
ATOM 778 C CA . ALA A 1 101 ? 16.325 4.645 -29.392 1.00 87.38 101 ALA A CA 1
ATOM 779 C C . ALA A 1 101 ? 17.810 4.345 -29.658 1.00 87.38 101 ALA A C 1
ATOM 781 O O . ALA A 1 101 ? 18.464 5.084 -30.396 1.00 87.38 101 ALA A O 1
ATOM 782 N N . THR A 1 102 ? 18.342 3.246 -29.118 1.00 85.81 102 THR A N 1
ATOM 783 C CA . THR A 1 102 ? 19.700 2.776 -29.421 1.00 85.81 102 THR A CA 1
ATOM 784 C C . THR A 1 102 ? 19.846 2.362 -30.884 1.00 85.81 102 THR A C 1
ATOM 786 O O . THR A 1 102 ? 20.846 2.699 -31.503 1.00 85.81 102 THR A O 1
ATOM 789 N N . LEU A 1 103 ? 18.867 1.685 -31.481 1.00 89.56 103 LEU A N 1
ATOM 790 C CA . LEU A 1 103 ? 18.944 1.284 -32.890 1.00 89.56 103 LEU A CA 1
ATOM 791 C C . LEU A 1 103 ? 18.872 2.484 -33.845 1.00 89.56 103 LEU A C 1
ATOM 793 O O . LEU A 1 103 ? 19.583 2.509 -34.845 1.00 89.56 103 LEU A O 1
ATOM 797 N N . ILE A 1 104 ? 18.038 3.479 -33.532 1.00 90.25 104 ILE A N 1
ATOM 798 C CA . ILE A 1 104 ? 17.809 4.641 -34.404 1.00 90.25 104 ILE A CA 1
ATOM 799 C C . ILE A 1 104 ? 18.912 5.692 -34.236 1.00 90.25 104 ILE A C 1
ATOM 801 O O . ILE A 1 104 ? 19.445 6.201 -35.221 1.00 90.25 104 ILE A O 1
ATOM 805 N N . TYR A 1 105 ? 19.264 6.024 -32.994 1.00 86.00 105 TYR A N 1
ATOM 806 C CA . TYR A 1 105 ? 20.167 7.136 -32.681 1.00 86.00 105 TYR A CA 1
ATOM 807 C C . TYR A 1 105 ? 21.539 6.674 -32.193 1.00 86.00 105 TYR A C 1
ATOM 809 O O . TYR A 1 105 ? 22.444 7.493 -32.057 1.00 86.00 105 TYR A O 1
ATOM 817 N N . GLY A 1 106 ? 21.724 5.377 -31.937 1.00 77.69 106 GLY A N 1
ATOM 818 C CA . GLY A 1 106 ? 22.928 4.844 -31.303 1.00 77.69 106 GLY A CA 1
ATOM 819 C C . GLY A 1 106 ? 24.210 5.192 -32.032 1.00 77.69 106 GLY A C 1
ATOM 820 O O . GLY A 1 106 ? 25.165 5.599 -31.388 1.00 77.69 106 GLY A O 1
ATOM 821 N N . ALA A 1 107 ? 24.226 5.153 -33.363 1.00 79.62 107 ALA A N 1
ATOM 822 C CA . ALA A 1 107 ? 25.413 5.516 -34.141 1.00 79.62 107 ALA A CA 1
ATOM 823 C C . ALA A 1 107 ? 25.920 6.950 -33.867 1.00 79.62 107 ALA A C 1
ATOM 825 O O . ALA A 1 107 ? 27.093 7.235 -34.090 1.00 79.62 107 ALA A O 1
ATOM 826 N N . GLN A 1 108 ? 25.057 7.842 -33.368 1.00 82.06 108 GLN A N 1
ATOM 827 C CA . GLN A 1 108 ? 25.373 9.247 -33.106 1.00 82.06 108 GLN A CA 1
ATOM 828 C C . GLN A 1 108 ? 25.957 9.480 -31.703 1.00 82.06 108 GLN A C 1
ATOM 830 O O . GLN A 1 108 ? 26.757 10.394 -31.534 1.00 82.06 108 GLN A O 1
ATOM 835 N N . TRP A 1 109 ? 25.579 8.672 -30.701 1.00 77.50 109 TRP A N 1
ATOM 836 C CA . TRP A 1 109 ? 25.989 8.871 -29.298 1.00 77.50 109 TRP A CA 1
ATOM 837 C C . TRP A 1 109 ? 26.742 7.690 -28.669 1.00 77.50 109 TRP A C 1
ATOM 839 O O . TRP A 1 109 ? 27.481 7.906 -27.709 1.00 77.50 109 TRP A O 1
ATOM 849 N N . LEU A 1 110 ? 26.626 6.459 -29.192 1.00 74.31 110 LEU A N 1
ATOM 850 C CA . LEU A 1 110 ? 27.414 5.311 -28.709 1.00 74.31 110 LEU A CA 1
ATOM 851 C C . LEU A 1 110 ? 28.925 5.565 -28.774 1.00 74.31 110 LEU A C 1
ATOM 853 O O . LEU A 1 110 ? 29.595 5.253 -27.790 1.00 74.31 110 LEU A O 1
ATOM 857 N N . PRO A 1 111 ? 29.487 6.150 -29.853 1.00 78.00 111 PRO A N 1
ATOM 858 C CA . PRO A 1 111 ? 30.924 6.422 -29.911 1.00 78.00 111 PRO A CA 1
ATOM 859 C C . PRO A 1 111 ? 31.391 7.392 -28.816 1.00 78.00 111 PRO A C 1
ATOM 861 O O . PRO A 1 111 ? 32.522 7.307 -28.350 1.00 78.00 111 PRO A O 1
ATOM 864 N N . SER A 1 112 ? 30.515 8.296 -28.363 1.00 71.88 112 SER A N 1
ATOM 865 C CA . SER A 1 112 ? 30.788 9.202 -27.240 1.00 71.88 112 SER A CA 1
ATOM 866 C C . SER A 1 112 ? 30.799 8.474 -25.895 1.00 71.88 112 SER A C 1
ATOM 868 O O . SER A 1 112 ? 31.443 8.935 -24.955 1.00 71.88 112 SER A O 1
ATOM 870 N N . LEU A 1 113 ? 30.118 7.327 -25.793 1.00 68.62 113 LEU A N 1
ATOM 871 C CA . LEU A 1 113 ? 30.160 6.494 -24.595 1.00 68.62 113 LEU A CA 1
ATOM 872 C C . LEU A 1 113 ? 31.362 5.552 -24.545 1.00 68.62 113 LEU A C 1
ATOM 874 O O . LEU A 1 113 ? 31.861 5.274 -23.448 1.00 68.62 113 LEU A O 1
ATOM 878 N N . ASP A 1 114 ? 31.828 5.109 -25.714 1.00 64.44 114 ASP A N 1
ATOM 879 C CA . ASP A 1 114 ? 32.986 4.224 -25.893 1.00 64.44 114 ASP A CA 1
ATOM 880 C C . ASP A 1 114 ? 34.304 4.874 -25.427 1.00 64.44 114 ASP A C 1
ATOM 882 O O . ASP A 1 114 ? 35.274 4.197 -25.096 1.00 64.44 114 ASP A O 1
ATOM 886 N N . GLN A 1 115 ? 34.308 6.200 -25.239 1.00 62.19 115 GLN A N 1
ATOM 887 C CA . GLN A 1 115 ? 35.380 6.967 -24.588 1.00 62.19 115 GLN A CA 1
ATOM 888 C C . GLN A 1 115 ? 35.463 6.727 -23.059 1.00 62.19 115 GLN A C 1
ATOM 890 O O . GLN A 1 115 ? 35.743 7.636 -22.280 1.00 62.19 115 GLN A O 1
ATOM 895 N N . GLY A 1 116 ? 35.200 5.497 -22.603 1.00 62.00 116 GLY A N 1
ATOM 896 C CA . GLY A 1 116 ? 35.396 5.050 -21.221 1.00 62.00 116 GLY A CA 1
ATOM 897 C C . GLY A 1 116 ? 34.250 5.342 -20.248 1.00 62.00 116 GLY A C 1
ATOM 898 O O . GLY A 1 116 ? 34.337 4.964 -19.080 1.00 62.00 116 GLY A O 1
ATOM 899 N N . THR A 1 117 ? 33.151 5.960 -20.684 1.00 64.81 117 THR A N 1
ATOM 900 C CA . THR A 1 117 ? 32.062 6.354 -19.766 1.00 64.81 117 THR A CA 1
ATOM 901 C C . THR A 1 117 ? 31.196 5.171 -19.322 1.00 64.81 117 THR A C 1
ATOM 903 O O . THR A 1 117 ? 30.826 5.100 -18.151 1.00 64.81 117 THR A O 1
ATOM 906 N N . ALA A 1 118 ? 30.933 4.195 -20.199 1.00 63.16 118 ALA A N 1
ATOM 907 C CA . ALA A 1 118 ? 30.177 2.990 -19.845 1.00 63.16 118 ALA A CA 1
ATOM 908 C C . ALA A 1 118 ? 30.940 2.118 -18.828 1.00 63.16 118 ALA A C 1
ATOM 910 O O . ALA A 1 118 ? 30.378 1.688 -17.819 1.00 63.16 118 ALA A O 1
ATOM 911 N N . GLY A 1 119 ? 32.249 1.939 -19.046 1.00 62.66 119 GLY A N 1
ATOM 912 C CA . GLY A 1 119 ? 33.143 1.272 -18.097 1.00 62.66 119 GLY A CA 1
ATOM 913 C C . GLY A 1 119 ? 33.268 2.039 -16.778 1.00 62.66 119 GLY A C 1
ATOM 914 O O . GLY A 1 119 ? 33.184 1.437 -15.711 1.00 62.66 119 GLY A O 1
ATOM 915 N N . ALA A 1 120 ? 33.370 3.372 -16.828 1.00 66.25 120 ALA A N 1
ATOM 916 C CA . ALA A 1 120 ? 33.413 4.212 -15.631 1.00 66.25 120 ALA A CA 1
ATOM 917 C C . ALA A 1 120 ? 32.104 4.180 -14.826 1.00 66.25 120 ALA A C 1
ATOM 919 O O . ALA A 1 120 ? 32.150 4.271 -13.603 1.00 66.25 120 ALA A O 1
ATOM 920 N N . LEU A 1 121 ? 30.942 4.040 -15.473 1.00 65.75 121 LEU A N 1
ATOM 921 C CA . LEU A 1 121 ? 29.650 3.899 -14.795 1.00 65.75 121 LEU A CA 1
ATOM 922 C C . LEU A 1 121 ? 29.514 2.533 -14.113 1.00 65.75 121 LEU A C 1
ATOM 924 O O . LEU A 1 121 ? 29.133 2.487 -12.947 1.00 65.75 121 LEU A O 1
ATOM 928 N N . LEU A 1 122 ? 29.891 1.441 -14.787 1.00 65.12 122 LEU A N 1
ATOM 929 C CA . LEU A 1 122 ? 29.895 0.089 -14.205 1.00 65.12 122 LEU A CA 1
ATOM 930 C C . LEU A 1 122 ? 30.960 -0.094 -13.110 1.00 65.12 122 LEU A C 1
ATOM 932 O O . LEU A 1 122 ? 30.794 -0.924 -12.215 1.00 65.12 122 LEU A O 1
ATOM 936 N N . ALA A 1 123 ? 32.027 0.708 -13.144 1.00 69.56 123 ALA A N 1
ATOM 937 C CA . ALA A 1 123 ? 33.030 0.777 -12.087 1.00 69.56 123 ALA A CA 1
ATOM 938 C C . ALA A 1 123 ? 32.557 1.567 -10.852 1.00 69.56 123 ALA A C 1
ATOM 940 O O . ALA A 1 123 ? 33.225 1.533 -9.816 1.00 69.56 123 ALA A O 1
ATOM 941 N N . LYS A 1 124 ? 31.420 2.284 -10.914 1.00 80.69 124 LYS A N 1
ATOM 942 C CA . LYS A 1 124 ? 30.921 3.024 -9.750 1.00 80.69 124 LYS A CA 1
ATOM 943 C C . LYS A 1 124 ? 30.252 2.076 -8.739 1.00 80.69 124 LYS A C 1
ATOM 945 O O . LYS A 1 124 ? 29.314 1.359 -9.088 1.00 80.69 124 LYS A O 1
ATOM 950 N N . PRO A 1 125 ? 30.632 2.143 -7.450 1.00 79.06 125 PRO A N 1
ATOM 951 C CA . PRO A 1 125 ? 30.137 1.228 -6.418 1.00 79.06 125 PRO A CA 1
ATOM 952 C C . PRO A 1 125 ? 28.627 1.341 -6.153 1.00 79.06 125 PRO A C 1
ATOM 954 O O . PRO A 1 125 ? 28.007 0.373 -5.720 1.00 79.06 125 PRO A O 1
ATOM 957 N N . TRP A 1 126 ? 28.000 2.483 -6.458 1.00 82.69 126 TRP A N 1
ATOM 958 C CA . TRP A 1 126 ? 26.553 2.655 -6.283 1.00 82.69 126 TRP A CA 1
ATOM 959 C C . TRP A 1 126 ? 25.727 1.787 -7.245 1.00 82.69 126 TRP A C 1
ATOM 961 O O . TRP A 1 126 ? 24.622 1.388 -6.887 1.00 82.69 126 TRP A O 1
ATOM 971 N N . VAL A 1 127 ? 26.256 1.449 -8.429 1.00 83.38 127 VAL A N 1
ATOM 972 C CA . VAL A 1 127 ? 25.569 0.576 -9.397 1.00 83.38 127 VAL A CA 1
ATOM 973 C C . VAL A 1 127 ? 25.452 -0.836 -8.833 1.00 83.38 127 VAL A C 1
ATOM 975 O O . VAL A 1 127 ? 24.378 -1.434 -8.860 1.00 83.38 127 VAL A O 1
ATOM 978 N N . TRP A 1 128 ? 26.533 -1.334 -8.234 1.00 83.06 128 TRP A N 1
ATOM 979 C CA . TRP A 1 128 ? 26.543 -2.621 -7.545 1.00 83.06 128 TRP A CA 1
ATOM 980 C C . TRP A 1 128 ? 25.698 -2.610 -6.276 1.00 83.06 128 TRP A C 1
ATOM 982 O O . TRP A 1 128 ? 24.991 -3.579 -6.025 1.00 83.06 128 TRP A O 1
ATOM 992 N N . ALA A 1 129 ? 25.696 -1.513 -5.516 1.00 81.81 129 ALA A N 1
ATOM 993 C CA . ALA A 1 129 ? 24.807 -1.367 -4.364 1.00 81.81 129 ALA A CA 1
ATOM 994 C C . ALA A 1 129 ? 23.325 -1.416 -4.776 1.00 81.81 129 ALA A C 1
ATOM 996 O O . ALA A 1 129 ? 22.521 -2.070 -4.114 1.00 81.81 129 ALA A O 1
ATOM 997 N N . LEU A 1 130 ? 22.964 -0.781 -5.895 1.00 80.38 130 LEU A N 1
ATOM 998 C CA . LEU A 1 130 ? 21.603 -0.795 -6.430 1.00 80.38 130 LEU A CA 1
ATOM 999 C C . LEU A 1 130 ? 21.228 -2.188 -6.959 1.00 80.38 130 LEU A C 1
ATOM 1001 O O . LEU A 1 130 ? 20.149 -2.687 -6.643 1.00 80.38 130 LEU A O 1
ATOM 1005 N N . ALA A 1 131 ? 22.134 -2.856 -7.679 1.00 83.62 131 ALA A N 1
ATOM 1006 C CA . ALA A 1 131 ? 21.947 -4.233 -8.137 1.00 83.62 131 ALA A CA 1
ATOM 1007 C C . ALA A 1 131 ? 21.795 -5.218 -6.966 1.00 83.62 131 ALA A C 1
ATOM 1009 O O . ALA A 1 131 ? 20.884 -6.047 -6.968 1.00 83.62 131 ALA A O 1
ATOM 1010 N N . ALA A 1 132 ? 22.631 -5.087 -5.934 1.00 83.75 132 ALA A N 1
ATOM 1011 C CA . ALA A 1 132 ? 22.541 -5.876 -4.713 1.00 83.75 132 ALA A CA 1
ATOM 1012 C C . ALA A 1 132 ? 21.227 -5.604 -3.972 1.00 83.75 132 ALA A C 1
ATOM 1014 O O . ALA A 1 132 ? 20.561 -6.547 -3.562 1.00 83.75 132 ALA A O 1
ATOM 1015 N N . CYS A 1 133 ? 20.803 -4.342 -3.860 1.00 81.94 133 CYS A N 1
ATOM 1016 C CA . CYS A 1 133 ? 19.546 -3.969 -3.213 1.00 81.94 133 CYS A CA 1
ATOM 1017 C C . CYS A 1 133 ? 18.324 -4.532 -3.959 1.00 81.94 133 CYS A C 1
ATOM 1019 O O . CYS A 1 133 ? 17.424 -5.103 -3.342 1.00 81.94 133 CYS A O 1
ATOM 1021 N N . LEU A 1 134 ? 18.314 -4.461 -5.294 1.00 84.56 134 LEU A N 1
ATOM 1022 C CA . LEU A 1 134 ? 17.268 -5.069 -6.120 1.00 84.56 134 LEU A CA 1
ATOM 1023 C C . LEU A 1 134 ? 17.262 -6.596 -6.006 1.00 84.56 134 LEU A C 1
ATOM 1025 O O . LEU A 1 134 ? 16.190 -7.191 -5.876 1.00 84.56 134 LEU A O 1
ATOM 1029 N N . GLY A 1 135 ? 18.440 -7.225 -6.015 1.00 82.75 135 GLY A N 1
ATOM 1030 C CA . GLY A 1 135 ? 18.592 -8.666 -5.821 1.00 82.75 135 GLY A CA 1
ATOM 1031 C C . GLY A 1 135 ? 18.081 -9.112 -4.453 1.00 82.75 135 GLY A C 1
ATOM 1032 O O . GLY A 1 135 ? 17.273 -10.033 -4.368 1.00 82.75 135 GLY A O 1
ATOM 1033 N N . LEU A 1 136 ? 18.463 -8.398 -3.393 1.00 82.62 136 LEU A N 1
ATOM 1034 C CA . LEU A 1 136 ? 18.039 -8.681 -2.024 1.00 82.62 136 LEU A CA 1
ATOM 1035 C C . LEU A 1 136 ? 16.539 -8.426 -1.827 1.00 82.62 136 LEU A C 1
ATOM 1037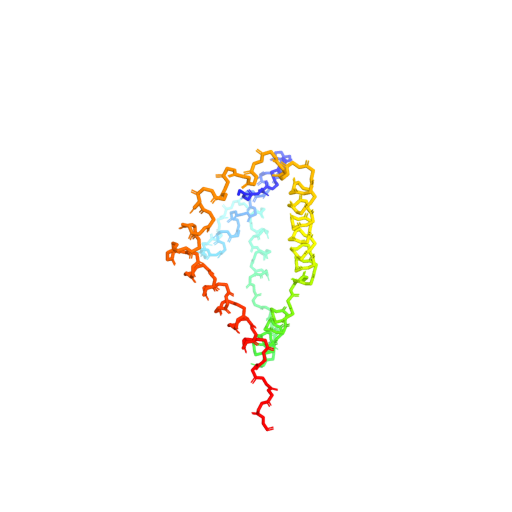 O O . LEU A 1 136 ? 15.880 -9.194 -1.139 1.00 82.62 136 LEU A O 1
ATOM 1041 N N . SER A 1 137 ? 15.977 -7.402 -2.478 1.00 79.19 137 SER A N 1
ATOM 1042 C CA . SER A 1 137 ? 14.539 -7.098 -2.461 1.00 79.19 137 SER A CA 1
ATOM 1043 C C . SER A 1 137 ? 13.699 -8.116 -3.245 1.00 79.19 137 SER A C 1
ATOM 1045 O O . SER A 1 137 ? 12.539 -8.368 -2.910 1.00 79.19 137 SER A O 1
ATOM 1047 N N . ARG A 1 138 ? 14.254 -8.700 -4.314 1.00 79.50 138 ARG A N 1
ATOM 1048 C CA . ARG A 1 138 ? 13.647 -9.828 -5.041 1.00 79.50 138 ARG A CA 1
ATOM 1049 C C . ARG A 1 138 ? 13.713 -11.103 -4.210 1.00 79.50 138 ARG A C 1
ATOM 1051 O O . ARG A 1 138 ? 12.709 -11.801 -4.109 1.00 79.50 138 ARG A O 1
ATOM 1058 N N . LEU A 1 139 ? 14.865 -11.367 -3.597 1.00 81.62 139 LEU A N 1
ATOM 1059 C CA . LEU A 1 139 ? 15.077 -12.517 -2.731 1.00 81.62 139 LEU A CA 1
ATOM 1060 C C . LEU A 1 139 ? 14.134 -12.446 -1.526 1.00 81.62 139 LEU A C 1
ATOM 1062 O O . LEU A 1 139 ? 13.345 -13.360 -1.337 1.00 81.62 139 LEU A O 1
ATOM 1066 N N . SER A 1 140 ? 14.109 -11.340 -0.781 1.00 79.00 140 SER A N 1
ATOM 1067 C CA . SER A 1 140 ? 13.230 -11.186 0.386 1.00 79.00 140 SER A CA 1
ATOM 1068 C C . SER A 1 140 ? 11.759 -11.397 0.035 1.00 79.00 140 SER A C 1
ATOM 1070 O O . SER A 1 140 ? 11.068 -12.137 0.729 1.00 79.00 140 SER A O 1
ATOM 1072 N N . ARG A 1 141 ? 11.292 -10.843 -1.090 1.00 73.25 141 ARG A N 1
ATOM 1073 C CA . ARG A 1 141 ? 9.930 -11.086 -1.584 1.00 73.25 141 ARG A CA 1
ATOM 1074 C C . ARG A 1 141 ? 9.669 -12.553 -1.915 1.00 73.25 141 ARG A C 1
ATOM 1076 O O . ARG A 1 141 ? 8.579 -13.027 -1.630 1.00 73.25 141 ARG A O 1
ATOM 1083 N N . HIS A 1 142 ? 10.646 -13.272 -2.465 1.00 74.75 142 HIS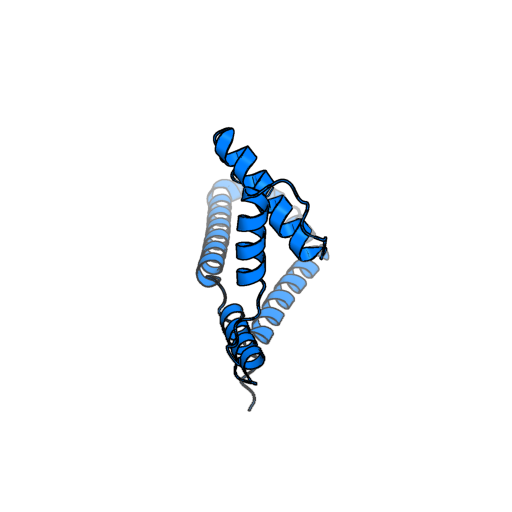 A N 1
ATOM 1084 C CA . HIS A 1 142 ? 10.514 -14.703 -2.733 1.00 74.75 142 HIS A CA 1
ATOM 1085 C C . HIS A 1 142 ? 10.406 -15.523 -1.437 1.00 74.75 142 HIS A C 1
ATOM 1087 O O . HIS A 1 142 ? 9.508 -16.351 -1.318 1.00 74.75 142 HIS A O 1
ATOM 1093 N N . TRP A 1 143 ? 11.244 -15.234 -0.437 1.00 75.69 143 TRP A N 1
ATOM 1094 C CA . TRP A 1 143 ? 11.199 -15.908 0.868 1.00 75.69 143 TRP A CA 1
ATOM 1095 C C . TRP A 1 143 ? 9.900 -15.621 1.634 1.00 75.69 143 TRP A C 1
ATOM 1097 O O . TRP A 1 143 ? 9.304 -16.535 2.191 1.00 75.69 143 TRP A O 1
ATOM 1107 N N . LEU A 1 144 ? 9.409 -14.378 1.608 1.00 70.62 144 LEU A N 1
ATOM 1108 C CA . LEU A 1 144 ? 8.131 -14.005 2.232 1.00 70.62 144 LEU A CA 1
ATOM 1109 C C . LEU A 1 144 ? 6.906 -14.624 1.537 1.00 70.62 144 LEU A C 1
ATOM 1111 O O . LEU A 1 144 ? 5.859 -14.753 2.163 1.00 70.62 144 LEU A O 1
ATOM 1115 N N . GLN A 1 145 ? 7.022 -15.001 0.262 1.00 65.94 145 GLN A N 1
ATOM 1116 C CA . GLN A 1 145 ? 5.946 -15.651 -0.494 1.00 65.94 145 GLN A CA 1
ATOM 1117 C C . GLN A 1 145 ? 5.965 -17.188 -0.384 1.00 65.94 145 GLN A C 1
ATOM 1119 O O . GLN A 1 145 ? 4.955 -17.811 -0.703 1.00 65.94 145 GLN A O 1
ATOM 1124 N N . HIS A 1 146 ? 7.061 -17.797 0.095 1.00 57.62 146 HIS A N 1
ATOM 1125 C CA . HIS A 1 146 ? 7.193 -19.251 0.287 1.00 57.62 146 HIS A CA 1
ATOM 1126 C C . HIS A 1 146 ? 7.687 -19.664 1.693 1.00 57.62 146 HIS A C 1
ATOM 1128 O O . HIS A 1 146 ? 8.721 -20.323 1.801 1.00 57.62 146 HIS A O 1
ATOM 1134 N N . PRO A 1 147 ? 6.977 -19.336 2.785 1.00 57.72 147 PRO A N 1
ATOM 1135 C CA . PRO A 1 147 ? 7.303 -19.887 4.102 1.00 57.72 147 PRO A CA 1
ATOM 1136 C C . PRO A 1 147 ? 6.921 -21.377 4.279 1.00 57.72 147 PRO A C 1
ATOM 1138 O O . PRO A 1 147 ? 7.476 -22.027 5.157 1.00 57.72 147 PRO A O 1
ATOM 1141 N N . ASP A 1 148 ? 6.057 -21.954 3.427 1.00 55.72 148 ASP A N 1
ATOM 1142 C CA . ASP A 1 148 ? 5.403 -23.254 3.694 1.00 55.72 148 ASP A CA 1
ATOM 1143 C C . ASP A 1 148 ? 5.754 -24.390 2.698 1.00 55.72 148 ASP A C 1
ATOM 1145 O O . ASP A 1 148 ? 4.863 -25.041 2.152 1.00 55.72 148 ASP A O 1
ATOM 1149 N N . GLN A 1 149 ? 7.038 -24.659 2.422 1.00 52.53 149 GLN A N 1
ATOM 1150 C CA . GLN A 1 149 ? 7.446 -25.868 1.661 1.00 52.53 149 GLN A CA 1
ATOM 1151 C C . GLN A 1 149 ? 8.488 -26.765 2.346 1.00 52.53 149 GLN A C 1
ATOM 1153 O O . GLN A 1 149 ? 9.004 -27.691 1.724 1.00 52.53 149 GLN A O 1
ATOM 1158 N N . THR A 1 150 ? 8.764 -26.565 3.633 1.00 50.97 150 THR A N 1
ATOM 1159 C CA . THR A 1 150 ? 9.544 -27.530 4.424 1.00 50.97 150 THR A CA 1
ATOM 1160 C C . THR A 1 150 ? 8.723 -28.021 5.609 1.00 50.97 150 THR A C 1
ATOM 1162 O O . THR A 1 150 ? 8.833 -27.488 6.712 1.00 50.97 150 THR A O 1
ATOM 1165 N N . ALA A 1 151 ? 7.900 -29.034 5.346 1.00 39.66 151 ALA A N 1
ATOM 1166 C CA . ALA A 1 151 ? 7.433 -30.017 6.317 1.00 39.66 151 ALA A CA 1
ATOM 1167 C C . ALA A 1 151 ? 7.672 -31.407 5.719 1.00 39.66 151 ALA A C 1
ATOM 1169 O O . ALA A 1 151 ? 7.342 -31.580 4.522 1.00 39.66 151 ALA A O 1
#

Secondary structure (DSSP, 8-state):
----------HHHHHHHHHHHHHHHHHHTTPPPPTT-HHHHHHHHHHHHHHSPP-----TTHHHHHHHHHHHHHSS-SSHHHHHHHHHHHHHHHHHHHHHHHHHHHHHHHHHHHTTHHHHHHTSHHHHHHHHHHHHHHHHHHHHH---S--

Foldseek 3Di:
DDDDPPDPDPPVVVVLVVLLVVLLVCLVVVHDDDPDDPSSVVSVVVSVVVVPPDPDDDPPCNVVVVVVVVVVVVVPPDPVVVVVVVVVVVVVVVVVVVVVCCVPCVVPCVVVCVVCVVVVVVPDVVVVVVVVVVVVVVVVVVCVVDPPDDD

pLDDT: mean 77.13, std 12.62, range [35.34, 92.75]

Radius of gyration: 32.06 Å; chains: 1; bounding box: 74×57×68 Å